Protein AF-A0A2M8HK16-F1 (afdb_monomer_lite)

Structure (mmCIF, N/CA/C/O backbone):
data_AF-A0A2M8HK16-F1
#
_entry.id   AF-A0A2M8HK16-F1
#
loop_
_atom_site.group_PDB
_atom_site.id
_atom_site.type_symbol
_atom_site.label_atom_id
_atom_site.label_alt_id
_atom_site.label_comp_id
_atom_site.label_asym_id
_atom_site.label_entity_id
_atom_site.label_seq_id
_atom_site.pdbx_PDB_ins_code
_atom_site.Cartn_x
_atom_site.Cartn_y
_atom_site.Cartn_z
_atom_site.occupancy
_atom_site.B_iso_or_equiv
_atom_site.auth_seq_id
_atom_site.auth_comp_id
_atom_site.auth_asym_id
_atom_site.auth_atom_id
_atom_site.pdbx_PDB_model_num
ATOM 1 N N . MET A 1 1 ? -31.124 -26.482 37.043 1.00 45.94 1 MET A N 1
ATOM 2 C CA . MET A 1 1 ? -30.728 -26.559 38.465 1.00 45.94 1 MET A CA 1
ATOM 3 C C . MET A 1 1 ? -29.240 -26.859 38.555 1.00 45.94 1 MET A C 1
ATOM 5 O O . MET A 1 1 ? -28.895 -28.026 38.594 1.00 45.94 1 MET A O 1
ATOM 9 N N . ILE A 1 2 ? -28.373 -25.839 38.547 1.00 49.34 2 ILE A N 1
ATOM 10 C CA . ILE A 1 2 ? -26.991 -25.936 39.049 1.00 49.34 2 ILE A CA 1
ATOM 11 C C . ILE A 1 2 ? -26.655 -24.557 39.637 1.00 49.34 2 ILE A C 1
ATOM 13 O O . ILE A 1 2 ? -26.506 -23.583 38.906 1.00 49.34 2 ILE A O 1
ATOM 17 N N . ASN A 1 3 ? -26.659 -24.484 40.967 1.00 40.38 3 ASN A N 1
ATOM 18 C CA . ASN A 1 3 ? -26.140 -23.383 41.778 1.00 40.38 3 ASN A CA 1
ATOM 19 C C . ASN A 1 3 ? -24.625 -23.568 41.919 1.00 40.38 3 ASN A C 1
ATOM 21 O O . ASN A 1 3 ? -24.225 -24.680 42.256 1.00 40.38 3 ASN A O 1
ATOM 25 N N . LEU A 1 4 ? -23.813 -22.512 41.779 1.00 41.75 4 LEU A N 1
ATOM 26 C CA . LEU A 1 4 ? -22.537 -22.435 42.506 1.00 41.75 4 LEU A CA 1
ATOM 27 C C . LEU A 1 4 ? -21.994 -20.995 42.624 1.00 41.75 4 LEU A C 1
ATOM 29 O O . LEU A 1 4 ? -21.298 -20.483 41.757 1.00 41.75 4 LEU A O 1
ATOM 33 N N . SER A 1 5 ? -22.375 -20.372 43.739 1.00 51.66 5 SER A N 1
ATOM 34 C CA . SER A 1 5 ? -21.526 -19.660 44.706 1.00 51.66 5 SER A CA 1
ATOM 35 C C . SER A 1 5 ? -20.520 -18.597 44.230 1.00 51.66 5 SER A C 1
ATOM 37 O O . SER A 1 5 ? -19.386 -18.885 43.853 1.00 51.66 5 SER A O 1
ATOM 39 N N . LEU A 1 6 ? -20.925 -17.339 44.438 1.00 49.03 6 LEU A N 1
ATOM 40 C CA . LEU A 1 6 ? -20.083 -16.150 44.602 1.00 49.03 6 LEU A CA 1
ATOM 41 C C . LEU A 1 6 ? -19.185 -16.286 45.847 1.00 49.03 6 LEU A C 1
ATOM 43 O O . LEU A 1 6 ? -19.691 -16.548 46.937 1.00 49.03 6 LEU A O 1
ATOM 47 N N . ASN A 1 7 ? -17.877 -16.042 45.708 1.00 49.72 7 ASN A N 1
ATOM 48 C CA . ASN A 1 7 ? -16.962 -15.854 46.837 1.00 49.72 7 ASN A CA 1
ATOM 49 C C . ASN A 1 7 ? -16.620 -14.369 47.000 1.00 49.72 7 ASN A C 1
ATOM 51 O O . ASN A 1 7 ? -16.048 -13.732 46.116 1.00 49.72 7 ASN A O 1
ATOM 55 N N . LEU A 1 8 ? -17.004 -13.847 48.162 1.00 46.81 8 LEU A N 1
ATOM 56 C CA . LEU A 1 8 ? -16.749 -12.504 48.662 1.00 46.81 8 LEU A CA 1
ATOM 57 C C . LEU A 1 8 ? -15.277 -12.381 49.086 1.00 46.81 8 LEU A C 1
ATOM 59 O O . LEU A 1 8 ? -14.816 -13.116 49.957 1.00 46.81 8 LEU A O 1
ATOM 63 N N . PHE A 1 9 ? -14.547 -11.430 48.504 1.00 50.12 9 PHE A N 1
ATOM 64 C CA . PHE A 1 9 ? -13.217 -11.048 48.978 1.00 50.12 9 PHE A CA 1
ATOM 65 C C . PHE A 1 9 ? -13.344 -10.149 50.219 1.00 50.12 9 PHE A C 1
ATOM 67 O O . PHE A 1 9 ? -13.830 -9.021 50.152 1.00 50.12 9 PHE A O 1
ATOM 74 N N . GLN A 1 10 ? -12.904 -10.676 51.363 1.00 50.25 10 GLN A N 1
ATOM 75 C CA . GLN A 1 10 ? -12.748 -9.965 52.633 1.00 50.25 10 GLN A CA 1
ATOM 76 C C . GLN A 1 10 ? -11.702 -8.842 52.530 1.00 50.25 10 GLN A C 1
ATOM 78 O O . GLN A 1 10 ? -10.551 -9.074 52.167 1.00 50.25 10 GLN A O 1
ATOM 83 N N . THR A 1 11 ? -12.072 -7.634 52.954 1.00 49.03 11 THR A N 1
ATOM 84 C CA . THR A 1 11 ? -11.163 -6.496 53.153 1.00 49.03 11 THR A CA 1
ATOM 85 C C . THR A 1 11 ? -10.468 -6.594 54.516 1.00 49.03 11 THR A C 1
ATOM 87 O O . THR A 1 11 ? -11.142 -6.617 55.549 1.00 49.03 11 THR A O 1
ATOM 90 N N . LYS A 1 12 ? -9.128 -6.607 54.555 1.00 50.12 12 LYS A N 1
ATOM 91 C CA . LYS A 1 12 ? -8.344 -6.567 55.802 1.00 50.12 12 LYS A CA 1
ATOM 92 C C . LYS A 1 12 ? -7.763 -5.166 56.028 1.00 50.12 12 LYS A C 1
ATOM 94 O O . LYS A 1 12 ? -6.898 -4.711 55.292 1.00 50.12 12 LYS A O 1
ATOM 99 N N . SER A 1 13 ? -8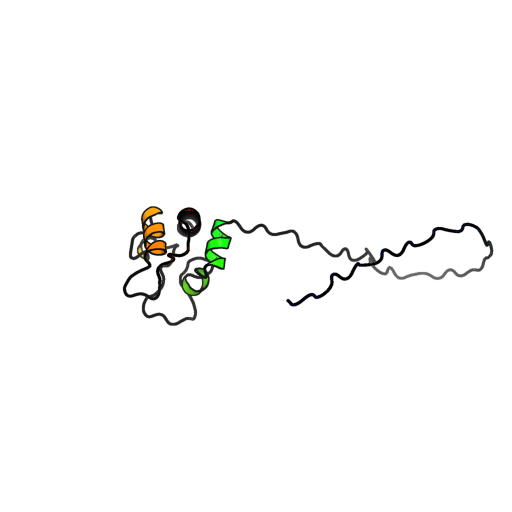.263 -4.506 57.069 1.00 48.62 13 SER A N 1
ATOM 100 C CA . SER A 1 13 ? -7.792 -3.228 57.617 1.00 48.62 13 SER A CA 1
ATOM 101 C C . SER A 1 13 ? -6.421 -3.385 58.299 1.00 48.62 13 SER A C 1
ATOM 103 O O . SER A 1 13 ? -6.233 -4.314 59.089 1.00 48.62 13 SER A O 1
ATOM 105 N N . MET A 1 14 ? -5.471 -2.480 58.027 1.00 53.22 14 MET A N 1
ATOM 106 C CA . MET A 1 14 ? -4.189 -2.381 58.741 1.00 53.22 14 MET A CA 1
ATOM 107 C C . MET A 1 14 ? -4.123 -1.116 59.606 1.00 53.22 14 MET A C 1
ATOM 109 O O . MET A 1 14 ? -4.522 -0.032 59.190 1.00 53.22 14 MET A O 1
ATOM 113 N N . LYS A 1 15 ? -3.647 -1.301 60.844 1.00 52.34 15 LYS A N 1
ATOM 114 C CA . LYS A 1 15 ? -3.677 -0.347 61.959 1.00 52.34 15 LYS A CA 1
ATOM 115 C C . LYS A 1 15 ? -2.416 0.524 62.002 1.00 52.34 15 LYS A C 1
ATOM 117 O O . LYS A 1 15 ? -1.304 0.021 61.914 1.00 52.34 15 LYS A O 1
ATOM 122 N N . PHE A 1 16 ? -2.636 1.814 62.223 1.00 54.78 16 PHE A N 1
ATOM 123 C CA . PHE A 1 16 ? -1.662 2.875 62.488 1.00 54.78 16 PHE A CA 1
ATOM 124 C C . PHE A 1 16 ? -1.222 2.836 63.965 1.00 54.78 16 PHE A C 1
ATOM 126 O O . PHE A 1 16 ? -2.116 2.741 64.811 1.00 54.78 16 PHE A O 1
ATOM 133 N N . LYS A 1 17 ? 0.086 2.925 64.294 1.00 42.38 17 LYS A N 1
ATOM 134 C CA . LYS A 1 17 ? 0.595 3.408 65.608 1.00 42.38 17 LYS A CA 1
ATOM 135 C C . LYS A 1 17 ? 2.139 3.507 65.729 1.00 42.38 17 LYS A C 1
ATOM 137 O O . LYS A 1 17 ? 2.831 2.556 65.394 1.00 42.38 17 LYS A O 1
ATOM 142 N N . ASN A 1 18 ? 2.567 4.606 66.379 1.00 39.84 18 ASN A N 1
ATOM 143 C CA . ASN A 1 18 ? 3.803 4.878 67.163 1.00 39.84 18 ASN A CA 1
ATOM 144 C C . ASN A 1 18 ? 5.087 5.245 66.376 1.00 39.84 18 ASN A C 1
ATOM 146 O O . ASN A 1 18 ? 5.499 4.474 65.526 1.00 39.84 18 ASN A O 1
ATOM 150 N N . LEU A 1 19 ? 5.774 6.397 66.505 1.00 47.41 19 LEU A N 1
ATOM 151 C CA . LEU A 1 19 ? 6.037 7.425 67.544 1.00 47.41 19 LEU A CA 1
ATOM 152 C C . LEU A 1 19 ? 7.234 7.124 68.499 1.00 47.41 19 LEU A C 1
ATOM 154 O O . LEU A 1 19 ? 7.079 6.333 69.420 1.00 47.41 19 LEU A O 1
ATOM 158 N N . ILE A 1 20 ? 8.331 7.902 68.317 1.00 48.75 20 ILE A N 1
ATOM 159 C CA . ILE A 1 20 ? 9.318 8.448 69.303 1.00 48.75 20 ILE A CA 1
ATOM 160 C C . ILE A 1 20 ? 10.661 7.709 69.634 1.00 48.75 20 ILE A C 1
ATOM 162 O O . ILE A 1 20 ? 10.666 6.625 70.198 1.00 48.75 20 ILE A O 1
ATOM 166 N N . PHE A 1 21 ? 11.766 8.462 69.401 1.00 41.47 21 PHE A N 1
ATOM 167 C CA . PHE A 1 21 ? 13.057 8.634 70.137 1.00 41.47 21 PHE A CA 1
ATOM 168 C C . PHE A 1 21 ? 14.199 7.590 70.176 1.00 41.47 21 PHE A C 1
ATOM 170 O O . PHE A 1 21 ? 13.969 6.397 70.077 1.00 41.47 21 PHE A O 1
ATOM 177 N N . PHE A 1 22 ? 15.399 8.132 70.502 1.00 41.91 22 PHE A N 1
ATOM 178 C CA . PHE A 1 22 ? 16.727 7.548 70.837 1.00 41.91 22 PHE A CA 1
ATOM 179 C C . PHE A 1 22 ? 17.691 7.390 69.631 1.00 41.91 22 PHE A C 1
ATOM 181 O O . PHE A 1 22 ? 17.295 6.840 68.620 1.00 41.91 22 PHE A O 1
ATOM 188 N N . PHE A 1 23 ? 18.968 7.807 69.620 1.00 48.50 23 PHE A N 1
ATOM 189 C CA . PHE A 1 23 ? 19.891 8.247 70.673 1.00 48.50 23 PHE A CA 1
ATOM 190 C C . PHE A 1 23 ? 21.157 8.913 70.065 1.00 48.50 23 PHE A C 1
ATOM 192 O O . PHE A 1 23 ? 21.513 8.648 68.920 1.00 48.50 23 PHE A O 1
ATOM 199 N N . LEU A 1 24 ? 21.815 9.770 70.855 1.00 58.50 24 LEU A N 1
ATOM 200 C CA . LEU A 1 24 ? 23.114 10.441 70.638 1.00 58.50 24 LEU A CA 1
ATOM 201 C C . LEU A 1 24 ? 24.326 9.467 70.720 1.00 58.50 24 LEU A C 1
ATOM 203 O O . LEU A 1 24 ? 24.164 8.381 71.269 1.00 58.50 24 LEU A O 1
ATOM 207 N N . PHE A 1 25 ? 25.537 9.974 70.371 1.00 47.66 25 PHE A N 1
ATOM 208 C CA . PHE A 1 25 ? 26.919 9.498 70.710 1.00 47.66 25 PHE A CA 1
ATOM 209 C C . PHE A 1 25 ? 27.591 8.541 69.673 1.00 47.66 25 PHE A C 1
ATOM 211 O O . PHE A 1 25 ? 26.944 7.608 69.233 1.00 47.66 25 PHE A O 1
ATOM 218 N N . CYS A 1 26 ? 28.867 8.611 69.236 1.00 42.22 26 CYS A N 1
ATOM 219 C CA . CYS A 1 26 ? 30.036 9.462 69.521 1.00 42.22 26 CYS A CA 1
ATOM 220 C C . CYS A 1 26 ? 31.220 9.199 68.535 1.00 42.22 26 CYS A C 1
ATOM 222 O O . CYS A 1 26 ? 31.396 8.079 68.076 1.00 42.22 26 CYS A O 1
ATOM 224 N N . LEU A 1 27 ? 32.029 10.244 68.293 1.00 55.50 27 LEU A N 1
ATOM 225 C CA . LEU A 1 27 ? 33.481 10.371 67.983 1.00 55.50 27 LEU A CA 1
ATOM 226 C C . LEU A 1 27 ? 34.375 9.127 67.699 1.00 55.50 27 LEU A C 1
ATOM 228 O O . LEU A 1 27 ? 34.513 8.283 68.577 1.00 55.50 27 LEU A O 1
ATOM 232 N N . ALA A 1 28 ? 35.148 9.147 66.590 1.00 49.31 28 ALA A N 1
ATOM 233 C CA . ALA A 1 28 ? 36.623 8.957 66.539 1.00 49.31 28 ALA A CA 1
ATOM 234 C C . ALA A 1 28 ? 37.198 8.981 65.094 1.00 49.31 28 ALA A C 1
ATOM 236 O O . ALA A 1 28 ? 36.556 8.568 64.136 1.00 49.31 28 ALA A O 1
ATOM 237 N N . SER A 1 29 ? 38.429 9.483 64.982 1.00 52.84 29 SER A N 1
ATOM 238 C CA . SER A 1 29 ? 39.239 9.838 63.807 1.00 52.84 29 SER A CA 1
ATOM 239 C C . SER A 1 29 ? 39.599 8.728 62.803 1.00 52.84 29 SER A C 1
ATOM 241 O O . SER A 1 29 ? 39.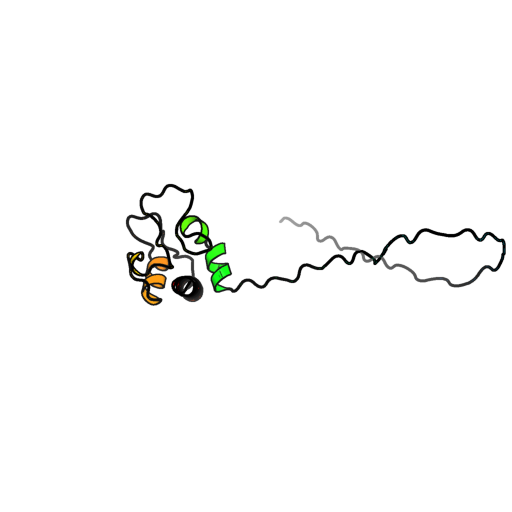973 7.631 63.207 1.00 52.84 29 SER A O 1
ATOM 243 N N . ASN A 1 30 ? 39.687 9.087 61.512 1.00 49.72 30 ASN A N 1
ATOM 244 C CA . ASN A 1 30 ? 40.895 8.907 60.681 1.00 49.72 30 ASN A CA 1
ATOM 245 C C . ASN A 1 30 ? 40.752 9.612 59.316 1.00 49.72 30 ASN A C 1
ATOM 247 O O . ASN A 1 30 ? 39.791 9.379 58.589 1.00 49.72 30 ASN A O 1
ATOM 251 N N . CYS A 1 31 ? 41.732 10.453 58.973 1.00 49.91 31 CYS A N 1
ATOM 252 C CA . CYS A 1 31 ? 41.923 11.022 57.638 1.00 49.91 31 CYS A CA 1
ATOM 253 C C . CYS A 1 31 ? 42.919 10.151 56.858 1.00 49.91 31 CYS A C 1
ATOM 255 O O . CYS A 1 31 ? 44.049 9.983 57.313 1.00 49.91 31 CYS A O 1
ATOM 257 N N . ALA A 1 32 ? 42.541 9.675 55.671 1.00 48.97 32 ALA A N 1
ATOM 258 C CA . ALA A 1 32 ? 43.465 9.263 54.611 1.00 48.97 32 ALA A CA 1
ATOM 259 C C . ALA A 1 32 ? 42.772 9.418 53.242 1.00 48.97 32 ALA A C 1
ATOM 261 O O . ALA A 1 32 ? 41.595 9.101 53.103 1.00 48.97 32 ALA A O 1
ATOM 262 N N . ASN A 1 33 ? 43.502 9.970 52.271 1.00 54.91 33 ASN A N 1
ATOM 263 C CA . ASN A 1 33 ? 43.018 10.475 50.981 1.00 54.91 33 ASN A CA 1
ATOM 264 C C . ASN A 1 33 ? 42.846 9.400 49.881 1.00 54.91 33 ASN A C 1
ATOM 266 O O . ASN A 1 33 ? 43.713 8.540 49.757 1.00 54.91 33 ASN A O 1
ATOM 270 N N . GLN A 1 34 ? 41.818 9.630 49.036 1.00 50.88 34 GLN A N 1
ATOM 271 C CA . GLN A 1 34 ? 41.625 9.347 47.584 1.00 50.88 34 GLN A CA 1
ATOM 272 C C . GLN A 1 34 ? 41.595 7.869 47.100 1.00 50.88 34 GLN A C 1
ATOM 274 O O . GLN A 1 34 ? 42.401 7.076 47.577 1.00 50.88 34 GLN A O 1
ATOM 279 N N . PRO A 1 35 ? 40.705 7.455 46.161 1.00 41.59 35 PRO A N 1
ATOM 280 C CA . PRO A 1 35 ? 40.447 8.095 44.864 1.00 41.59 35 PRO A CA 1
ATOM 281 C C . PRO A 1 35 ? 38.984 8.496 44.599 1.00 41.59 35 PRO A C 1
ATOM 283 O O . PRO A 1 35 ? 38.035 7.913 45.112 1.00 41.59 35 PRO A O 1
ATOM 286 N N . ASP A 1 36 ? 38.856 9.521 43.771 1.00 56.91 36 ASP A N 1
ATOM 287 C CA . ASP A 1 36 ? 37.759 9.856 42.871 1.00 56.91 36 ASP A CA 1
ATOM 288 C C . ASP A 1 36 ? 37.147 8.626 42.171 1.00 56.91 36 ASP A C 1
ATOM 290 O O . ASP A 1 36 ? 37.567 8.237 41.088 1.00 56.91 36 ASP A O 1
A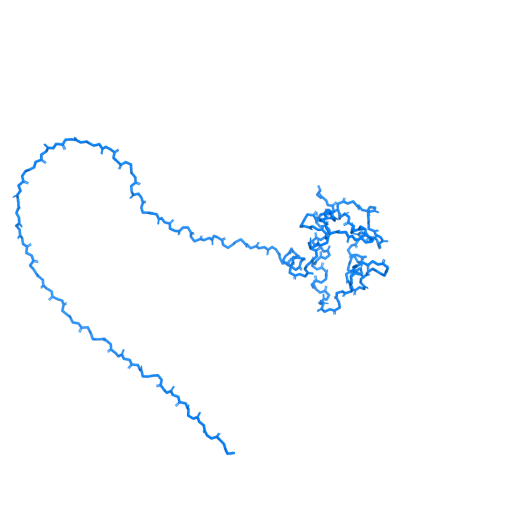TOM 294 N N . ASP A 1 37 ? 36.127 8.025 42.793 1.00 44.41 37 ASP A N 1
ATOM 295 C CA . ASP A 1 37 ? 35.228 7.069 42.137 1.00 44.41 37 ASP A CA 1
ATOM 296 C C . ASP A 1 37 ? 33.971 7.799 41.654 1.00 44.41 37 ASP A C 1
ATOM 298 O O . ASP A 1 37 ? 33.015 8.080 42.384 1.00 44.41 37 ASP A O 1
ATOM 302 N N . GLU A 1 38 ? 34.090 8.221 40.405 1.00 52.66 38 GLU A N 1
ATOM 303 C CA . GLU A 1 38 ? 33.051 8.409 39.408 1.00 52.66 38 GLU A CA 1
ATOM 304 C C . GLU A 1 38 ? 31.621 7.999 39.828 1.00 52.66 38 GLU A C 1
ATOM 306 O O . GLU A 1 38 ? 31.236 6.836 39.870 1.00 52.66 38 GLU A O 1
ATOM 311 N N . SER A 1 39 ? 30.777 9.016 40.018 1.00 52.56 39 SER A N 1
ATOM 312 C CA . SER A 1 39 ? 29.409 9.013 39.489 1.00 52.56 39 SER A CA 1
ATOM 313 C C . SER A 1 39 ? 28.542 7.776 39.794 1.00 52.56 39 SER A C 1
ATOM 315 O O . SER A 1 39 ? 28.114 7.049 38.897 1.00 52.56 39 SER A O 1
ATOM 317 N N . GLN A 1 40 ? 28.108 7.627 41.045 1.00 50.03 40 GLN A N 1
ATOM 318 C CA . GLN A 1 40 ? 26.867 6.904 41.353 1.00 50.03 40 GLN A CA 1
ATOM 319 C C . GLN A 1 40 ? 25.684 7.884 41.270 1.00 50.03 40 GLN A C 1
ATOM 321 O O . GLN A 1 40 ? 25.037 8.205 42.267 1.00 50.03 40 GLN A O 1
ATOM 326 N N . VAL A 1 41 ? 25.408 8.391 40.064 1.00 56.12 41 VAL A N 1
ATOM 327 C CA . VAL A 1 41 ? 24.077 8.926 39.747 1.00 56.12 41 VAL A CA 1
ATOM 328 C C . VAL A 1 41 ? 23.134 7.716 39.718 1.00 56.12 41 VAL A C 1
ATOM 330 O O . VAL A 1 41 ? 23.424 6.757 38.997 1.00 56.12 41 VAL A O 1
ATOM 333 N N . PRO A 1 42 ? 22.041 7.697 40.504 1.00 53.59 42 PRO A N 1
ATOM 334 C CA . PRO A 1 42 ? 21.094 6.591 40.498 1.00 53.59 42 PRO A CA 1
ATOM 335 C C . PRO A 1 42 ? 20.647 6.297 39.066 1.00 53.59 42 PRO A C 1
ATOM 337 O O . PRO A 1 42 ? 20.177 7.196 38.372 1.00 53.59 42 PRO A O 1
ATOM 340 N N . LYS A 1 43 ? 20.819 5.044 38.629 1.00 52.53 43 LYS A N 1
ATOM 341 C CA . LYS A 1 43 ? 20.356 4.538 37.333 1.00 52.53 43 LYS A CA 1
ATOM 342 C C . LYS A 1 43 ? 18.851 4.777 37.233 1.00 52.53 43 LYS A C 1
ATOM 344 O O . LYS A 1 43 ? 18.056 4.004 37.761 1.00 52.53 43 LYS A O 1
ATOM 349 N N . GLN A 1 44 ? 18.480 5.882 36.602 1.00 54.84 44 GLN A N 1
ATOM 350 C CA . GLN A 1 44 ? 17.105 6.183 36.267 1.00 54.84 44 GLN A CA 1
ATOM 351 C C . GLN A 1 44 ? 16.732 5.228 35.136 1.00 54.84 44 GLN A C 1
ATOM 353 O O . GLN A 1 44 ? 17.302 5.277 34.049 1.00 54.84 44 GLN A O 1
ATOM 358 N N . GLU A 1 45 ? 15.842 4.290 35.437 1.00 68.00 45 GLU A N 1
ATOM 359 C CA . GLU A 1 45 ? 15.210 3.435 34.444 1.00 68.00 45 GLU A CA 1
ATOM 360 C C . GLU A 1 45 ? 14.411 4.351 33.508 1.00 68.00 45 GLU A C 1
ATOM 362 O O . GLU A 1 45 ? 13.386 4.917 33.893 1.00 68.00 45 GLU A O 1
ATOM 367 N N . GLU A 1 46 ? 14.948 4.602 32.312 1.00 66.12 46 GLU A N 1
ATOM 368 C CA . GLU A 1 46 ? 14.249 5.357 31.278 1.00 66.12 46 GLU A CA 1
ATOM 369 C C . GLU A 1 46 ? 12.969 4.601 30.924 1.00 66.12 46 GLU A C 1
ATOM 371 O O . GLU A 1 46 ? 12.995 3.523 30.330 1.00 66.12 46 GLU A O 1
ATOM 376 N N . ILE A 1 47 ? 11.829 5.174 31.308 1.00 63.94 47 ILE A N 1
ATOM 377 C CA . ILE A 1 47 ? 10.522 4.734 30.836 1.00 63.94 47 ILE A CA 1
ATOM 378 C C . ILE A 1 47 ? 10.559 4.887 29.310 1.00 63.94 47 ILE A C 1
ATOM 380 O O . ILE A 1 47 ? 10.735 6.017 28.842 1.00 63.94 47 ILE A O 1
ATOM 384 N N . PRO A 1 48 ? 10.424 3.803 28.521 1.00 71.25 48 PRO A N 1
ATOM 385 C CA . PRO A 1 48 ? 10.464 3.916 27.075 1.00 71.25 48 PRO A CA 1
ATOM 386 C C . PRO A 1 48 ? 9.370 4.885 26.633 1.00 71.25 48 PRO A C 1
ATOM 388 O O . PRO A 1 48 ? 8.186 4.692 26.919 1.00 71.25 48 PRO A O 1
ATOM 391 N N . ILE A 1 49 ? 9.788 5.957 25.961 1.00 62.84 49 ILE A N 1
ATOM 392 C CA . ILE A 1 49 ? 8.883 6.935 25.368 1.00 62.84 49 ILE A CA 1
ATOM 393 C C . ILE A 1 49 ? 7.981 6.151 24.407 1.00 62.84 49 ILE A C 1
ATOM 395 O O . ILE A 1 49 ? 8.507 5.426 23.556 1.00 62.84 49 ILE A O 1
ATOM 399 N N . PRO A 1 50 ? 6.645 6.242 24.515 1.00 73.62 50 PRO A N 1
ATOM 400 C CA . PRO A 1 50 ? 5.774 5.561 23.576 1.00 73.62 50 PRO A CA 1
ATOM 401 C C . PRO A 1 50 ? 6.006 6.151 22.182 1.00 73.62 50 PRO A C 1
ATOM 403 O O . PRO A 1 50 ? 5.574 7.264 21.887 1.00 73.62 50 PRO A O 1
ATOM 406 N N . VAL A 1 51 ? 6.704 5.409 21.321 1.00 71.19 51 VAL A N 1
ATOM 407 C CA . VAL A 1 51 ? 6.790 5.728 19.895 1.00 71.19 51 VAL A CA 1
ATOM 408 C C . VAL A 1 51 ? 5.397 5.511 19.314 1.00 71.19 51 VAL A C 1
ATOM 410 O O . VAL A 1 51 ? 4.915 4.380 19.224 1.00 71.19 51 VAL A O 1
ATOM 413 N N . THR A 1 52 ? 4.717 6.596 18.958 1.00 86.06 52 THR A N 1
ATOM 414 C CA . THR A 1 52 ? 3.400 6.531 18.326 1.00 86.06 52 THR A CA 1
ATOM 415 C C . THR A 1 52 ? 3.576 6.258 16.834 1.00 86.06 52 THR A C 1
ATOM 417 O O . THR A 1 52 ? 3.925 7.138 16.053 1.00 86.06 52 THR A O 1
ATOM 420 N N . VAL A 1 53 ? 3.350 5.008 16.422 1.00 91.56 53 VAL A N 1
ATOM 421 C CA . VAL A 1 53 ? 3.322 4.641 14.998 1.00 91.56 53 VAL A CA 1
ATOM 422 C C . VAL A 1 53 ? 2.066 5.251 14.354 1.00 91.56 53 VAL A C 1
ATOM 424 O O . VAL A 1 53 ? 0.971 5.072 14.900 1.00 91.56 53 VAL A O 1
ATOM 427 N N . PRO A 1 54 ? 2.175 5.962 13.213 1.00 95.31 54 PRO A N 1
ATOM 428 C CA . PRO A 1 54 ? 1.016 6.457 12.475 1.00 95.31 54 PRO A CA 1
ATOM 429 C C . PRO A 1 54 ? 0.020 5.338 12.131 1.00 95.31 54 PRO A C 1
ATOM 431 O O . PRO A 1 54 ? 0.412 4.219 11.810 1.00 95.31 54 PRO A O 1
ATOM 434 N N . ILE A 1 55 ? -1.284 5.629 12.182 1.00 95.62 55 ILE A N 1
ATOM 435 C CA . ILE A 1 55 ? -2.332 4.604 12.006 1.00 95.62 55 ILE A CA 1
ATOM 436 C C . ILE A 1 55 ? -2.269 3.901 10.644 1.00 95.62 55 ILE A C 1
ATOM 438 O O . ILE A 1 55 ? -2.551 2.713 10.539 1.00 95.62 55 ILE A O 1
ATOM 442 N N . ASP A 1 56 ? -1.889 4.621 9.596 1.00 97.38 56 ASP A N 1
ATOM 443 C CA . ASP A 1 56 ? -1.787 4.109 8.235 1.00 97.38 56 ASP A CA 1
ATOM 444 C C . ASP A 1 56 ? -0.629 3.111 8.084 1.00 97.38 56 ASP A C 1
ATOM 446 O O . ASP A 1 56 ? -0.804 2.047 7.486 1.00 97.38 56 ASP A O 1
ATOM 450 N N . GLU A 1 57 ? 0.506 3.407 8.715 1.00 97.44 57 GLU A N 1
ATOM 451 C CA . GLU A 1 57 ? 1.631 2.483 8.854 1.00 97.44 57 GLU A CA 1
ATOM 452 C C . GLU A 1 57 ? 1.275 1.272 9.726 1.00 97.44 57 GLU A C 1
ATOM 454 O O . GLU A 1 57 ? 1.544 0.128 9.354 1.00 97.44 57 GLU A O 1
ATOM 459 N N . ALA A 1 58 ? 0.627 1.503 10.870 1.00 97.56 58 ALA A N 1
ATOM 460 C CA . ALA A 1 58 ? 0.210 0.432 11.767 1.00 97.56 58 ALA A CA 1
ATOM 461 C C . ALA A 1 58 ? -0.722 -0.555 11.051 1.00 97.56 58 ALA A C 1
ATOM 463 O O . ALA A 1 58 ? -0.506 -1.763 11.125 1.00 97.56 58 ALA A O 1
ATOM 464 N N . LEU A 1 59 ? -1.701 -0.056 10.293 1.00 98.38 59 LEU A N 1
ATOM 465 C CA . LEU A 1 59 ? -2.606 -0.886 9.501 1.00 98.38 59 LEU A CA 1
ATOM 466 C C . LEU A 1 59 ? -1.873 -1.664 8.404 1.00 98.38 59 LEU A C 1
ATOM 468 O O . LEU A 1 59 ? -2.185 -2.835 8.193 1.00 98.38 59 LEU A O 1
ATOM 472 N N . TYR A 1 60 ? -0.898 -1.058 7.723 1.00 98.56 60 TYR A N 1
ATOM 473 C CA . TYR A 1 60 ? -0.087 -1.749 6.716 1.00 98.56 60 TYR A CA 1
ATOM 474 C C . TYR A 1 60 ? 0.676 -2.939 7.320 1.00 98.56 60 TYR A C 1
ATOM 476 O O . TYR A 1 60 ? 0.646 -4.049 6.780 1.00 98.56 60 TYR A O 1
ATOM 484 N N . ARG A 1 61 ? 1.313 -2.735 8.477 1.00 97.81 61 ARG A N 1
ATOM 485 C CA . ARG A 1 61 ? 2.083 -3.778 9.173 1.00 97.81 61 ARG A CA 1
ATOM 486 C C . ARG A 1 61 ? 1.181 -4.856 9.775 1.00 97.81 61 ARG A C 1
ATOM 488 O O . ARG A 1 61 ? 1.375 -6.042 9.521 1.00 97.81 61 ARG A O 1
ATOM 495 N N . GLN A 1 62 ? 0.139 -4.459 10.507 1.00 97.62 62 GLN A N 1
ATOM 496 C CA . GLN A 1 62 ? -0.784 -5.380 11.186 1.00 97.62 62 GLN A CA 1
ATOM 497 C C . GLN A 1 62 ? -1.561 -6.272 10.213 1.00 97.62 62 GLN A C 1
ATOM 499 O O . GLN A 1 62 ? -1.880 -7.408 10.550 1.00 97.62 62 GLN A O 1
ATOM 504 N N . ASN A 1 63 ? -1.815 -5.795 8.990 1.00 98.19 63 ASN A N 1
ATOM 505 C CA . ASN A 1 63 ? -2.451 -6.587 7.935 1.00 98.19 63 ASN A CA 1
ATOM 506 C C . ASN A 1 63 ? -1.446 -7.359 7.062 1.00 98.19 63 ASN A C 1
ATOM 508 O O . ASN A 1 63 ? -1.794 -7.876 5.997 1.00 98.19 63 ASN A O 1
ATOM 512 N N . GLY A 1 64 ? -0.191 -7.460 7.509 1.00 97.12 64 GLY A N 1
ATOM 513 C CA . GLY A 1 64 ? 0.831 -8.316 6.915 1.00 97.12 64 GLY A CA 1
ATOM 514 C C . GLY A 1 64 ? 1.321 -7.861 5.543 1.00 97.12 64 GLY A C 1
ATOM 515 O O . GLY A 1 64 ? 1.970 -8.643 4.848 1.00 97.12 64 GLY A O 1
ATOM 516 N N . CYS A 1 65 ? 1.044 -6.622 5.127 1.00 97.81 65 CYS A N 1
ATOM 517 C CA . CYS A 1 65 ? 1.430 -6.133 3.804 1.00 97.81 65 CYS A CA 1
ATOM 518 C C . CYS A 1 65 ? 2.958 -6.165 3.619 1.00 97.81 65 CYS A C 1
ATOM 520 O O . CYS A 1 65 ? 3.456 -6.589 2.572 1.00 97.81 65 CYS A O 1
ATOM 522 N N . GLU A 1 66 ? 3.703 -5.822 4.673 1.00 96.69 66 GLU A N 1
ATOM 523 C CA . GLU A 1 66 ? 5.171 -5.825 4.689 1.00 96.69 66 GLU A CA 1
ATOM 524 C C . GLU A 1 66 ? 5.793 -7.211 4.466 1.00 96.69 66 GLU A C 1
ATOM 526 O O . GLU A 1 66 ? 6.926 -7.311 4.004 1.00 96.69 66 GLU A O 1
ATOM 531 N N . THR A 1 67 ? 5.046 -8.293 4.708 1.00 95.12 67 THR A N 1
ATOM 532 C CA . THR A 1 67 ? 5.541 -9.668 4.515 1.00 95.12 67 THR A CA 1
ATOM 533 C C . THR A 1 67 ? 5.865 -9.969 3.049 1.00 95.12 67 THR A C 1
ATOM 535 O O . THR A 1 67 ? 6.694 -10.836 2.760 1.00 95.12 67 THR A O 1
ATOM 538 N N . CYS A 1 68 ? 5.208 -9.264 2.125 1.00 95.88 68 CYS A N 1
ATOM 539 C CA . CYS A 1 68 ? 5.428 -9.399 0.686 1.00 95.88 68 CYS A CA 1
ATOM 540 C C . CYS A 1 68 ? 5.985 -8.112 0.073 1.00 95.88 68 CYS A C 1
ATOM 542 O O . CYS A 1 68 ? 6.829 -8.173 -0.814 1.00 95.88 68 CYS A O 1
ATOM 544 N N . HIS A 1 69 ? 5.529 -6.949 0.540 1.00 96.62 69 HIS A N 1
ATOM 545 C CA . HIS A 1 69 ? 5.917 -5.660 -0.027 1.00 96.62 69 HIS A CA 1
ATOM 546 C C . HIS A 1 69 ? 7.122 -5.011 0.669 1.00 96.62 69 HIS A C 1
ATOM 548 O O . HIS A 1 69 ? 7.561 -3.954 0.226 1.00 96.62 69 HIS A O 1
ATOM 554 N N . ALA A 1 70 ? 7.694 -5.658 1.693 1.00 95.69 70 ALA A N 1
ATOM 555 C CA . ALA A 1 70 ? 8.696 -5.102 2.606 1.00 95.69 70 ALA A CA 1
ATOM 556 C C . ALA A 1 70 ? 8.185 -3.871 3.383 1.00 95.69 70 ALA A C 1
ATOM 558 O O . ALA A 1 70 ? 7.211 -3.218 3.001 1.00 95.69 70 ALA A O 1
ATOM 559 N N . GLY A 1 71 ? 8.836 -3.544 4.502 1.00 94.81 71 GLY A N 1
ATOM 560 C CA . GLY A 1 71 ? 8.472 -2.369 5.305 1.00 94.81 71 GLY A CA 1
ATOM 561 C C . GLY A 1 71 ? 8.646 -1.048 4.545 1.00 94.81 71 GLY A C 1
ATOM 562 O O . GLY A 1 71 ? 7.883 -0.119 4.757 1.00 94.81 71 GLY A O 1
ATOM 563 N N . ASN A 1 72 ? 9.599 -1.004 3.608 1.00 94.88 72 ASN A N 1
ATOM 564 C CA . ASN A 1 72 ? 9.892 0.153 2.754 1.00 94.88 72 ASN A CA 1
ATOM 565 C C . ASN A 1 72 ? 9.185 0.121 1.385 1.00 94.88 72 ASN A C 1
ATOM 567 O O . ASN A 1 72 ? 9.565 0.855 0.477 1.00 94.88 72 ASN A O 1
ATOM 571 N N . GLY A 1 73 ? 8.250 -0.809 1.170 1.00 96.88 73 GLY A N 1
ATOM 572 C CA . GLY A 1 73 ? 7.497 -0.893 -0.082 1.00 96.88 73 GLY A CA 1
ATOM 573 C C . GLY A 1 73 ? 8.272 -1.410 -1.301 1.00 96.88 73 GLY A C 1
ATOM 574 O O . GLY A 1 73 ? 7.715 -1.421 -2.396 1.00 96.88 73 GLY A O 1
ATOM 575 N N . SER A 1 74 ? 9.523 -1.860 -1.157 1.00 96.19 74 SER A N 1
ATOM 576 C CA . SER A 1 74 ? 10.355 -2.310 -2.289 1.00 96.19 74 SER A CA 1
ATOM 577 C C . SER A 1 74 ? 9.882 -3.606 -2.965 1.00 96.19 74 SER A C 1
ATOM 579 O O . SER A 1 74 ? 10.301 -3.914 -4.085 1.00 96.19 74 SER A O 1
ATOM 581 N N . GLY A 1 75 ? 9.059 -4.409 -2.284 1.00 92.19 75 GLY A N 1
ATOM 582 C CA . GLY A 1 75 ? 8.659 -5.738 -2.759 1.00 92.19 75 GLY A CA 1
ATOM 583 C C . GLY A 1 75 ? 9.795 -6.766 -2.806 1.00 92.19 75 GLY A C 1
ATOM 584 O O . GLY A 1 75 ? 9.629 -7.832 -3.403 1.00 92.19 75 GLY A O 1
ATOM 585 N N . ILE A 1 76 ? 10.956 -6.455 -2.220 1.00 91.06 76 ILE A N 1
ATOM 586 C CA . ILE A 1 76 ? 12.100 -7.365 -2.131 1.00 91.06 76 ILE A CA 1
ATOM 587 C C . ILE A 1 76 ? 11.993 -8.138 -0.821 1.00 91.06 76 ILE A C 1
ATOM 589 O O . ILE A 1 76 ? 12.159 -7.582 0.261 1.00 91.06 76 ILE A O 1
ATOM 593 N N . VAL A 1 77 ? 11.712 -9.433 -0.934 1.00 88.00 77 VAL A N 1
ATOM 594 C CA . VAL A 1 77 ? 11.615 -10.365 0.191 1.00 88.00 77 VAL A CA 1
ATOM 595 C C . VAL A 1 77 ? 12.248 -11.700 -0.203 1.00 88.00 77 VAL A C 1
ATOM 597 O O . VAL A 1 77 ? 12.217 -12.080 -1.371 1.00 88.00 77 VAL A O 1
ATOM 600 N N . GLU A 1 78 ? 12.771 -12.450 0.769 1.00 85.81 78 GLU A N 1
ATOM 601 C CA . GLU A 1 78 ? 13.399 -13.772 0.550 1.00 85.81 78 GLU A CA 1
ATOM 602 C C . GLU A 1 78 ? 12.417 -14.839 0.021 1.00 85.81 78 GLU A C 1
ATOM 604 O O . GLU A 1 78 ? 12.796 -15.906 -0.469 1.00 85.81 78 GLU A O 1
ATOM 609 N N . ARG A 1 79 ? 11.114 -14.567 0.123 1.00 85.31 79 ARG A N 1
ATOM 610 C CA . ARG A 1 79 ? 10.052 -15.477 -0.298 1.00 85.31 79 ARG A CA 1
ATOM 611 C C . ARG A 1 79 ? 9.989 -15.569 -1.823 1.00 85.31 79 ARG A C 1
ATOM 613 O O . ARG A 1 79 ? 9.711 -14.585 -2.503 1.00 85.31 79 ARG A O 1
ATOM 620 N N . LYS A 1 80 ? 10.121 -16.786 -2.357 1.00 84.62 80 LYS A N 1
ATOM 621 C CA . LYS A 1 80 ? 9.834 -17.065 -3.771 1.00 84.62 80 LYS A CA 1
ATOM 622 C C . LYS A 1 80 ? 8.336 -16.920 -4.042 1.00 84.62 80 LYS A C 1
ATOM 624 O O . LYS A 1 80 ? 7.526 -17.607 -3.423 1.00 84.62 80 LYS A O 1
ATOM 629 N N . MET A 1 81 ? 7.992 -16.039 -4.973 1.00 85.00 81 MET A N 1
ATOM 630 C CA . MET A 1 81 ? 6.632 -15.798 -5.459 1.00 85.00 81 MET A CA 1
ATOM 631 C C . MET A 1 81 ? 6.623 -15.925 -6.981 1.00 85.00 81 MET A C 1
ATOM 633 O O . MET A 1 81 ? 7.608 -15.594 -7.643 1.00 85.00 81 MET A O 1
ATOM 637 N N . ASN A 1 82 ? 5.512 -16.397 -7.535 1.00 87.94 82 ASN A N 1
ATOM 638 C CA . ASN A 1 82 ? 5.291 -16.505 -8.974 1.00 87.94 82 ASN A CA 1
ATOM 639 C C . ASN A 1 82 ? 5.208 -15.124 -9.623 1.00 87.94 82 ASN A C 1
ATOM 641 O O . ASN A 1 82 ? 5.661 -14.939 -10.751 1.00 87.94 82 ASN A O 1
ATOM 645 N N . THR A 1 83 ? 4.628 -14.152 -8.915 1.00 89.81 83 THR A N 1
ATOM 646 C CA . THR A 1 83 ? 4.612 -12.752 -9.339 1.00 89.81 83 THR A CA 1
ATOM 647 C C . THR A 1 83 ? 5.351 -11.898 -8.323 1.00 89.81 83 THR A C 1
ATOM 649 O O . THR A 1 83 ? 5.042 -11.931 -7.134 1.00 89.81 83 THR A O 1
ATOM 652 N N . LYS A 1 84 ? 6.305 -11.087 -8.791 1.00 92.75 84 LYS A N 1
ATOM 653 C CA . LYS A 1 84 ? 6.981 -10.115 -7.930 1.00 92.75 84 LYS A CA 1
ATOM 654 C C . LYS A 1 84 ? 5.970 -9.053 -7.455 1.00 92.75 84 LYS A C 1
ATOM 656 O O . LYS A 1 84 ? 5.281 -8.475 -8.302 1.00 92.75 84 LYS A O 1
ATOM 661 N N . PRO A 1 85 ? 5.881 -8.766 -6.145 1.00 95.62 85 PRO A N 1
ATOM 662 C CA . PRO A 1 85 ? 5.115 -7.636 -5.639 1.00 95.62 85 PRO A CA 1
ATOM 663 C C . PRO A 1 85 ? 5.603 -6.315 -6.243 1.00 95.62 85 PRO A C 1
ATOM 665 O O . PRO A 1 85 ? 6.783 -6.160 -6.563 1.00 95.62 85 PRO A O 1
ATOM 668 N N . ALA A 1 86 ? 4.686 -5.364 -6.409 1.00 96.56 86 ALA A N 1
ATOM 669 C CA . ALA A 1 86 ? 5.026 -4.028 -6.884 1.00 96.56 86 ALA A CA 1
ATOM 670 C C . ALA A 1 86 ? 6.035 -3.359 -5.934 1.00 96.56 86 ALA A C 1
ATOM 672 O O . ALA A 1 86 ? 5.859 -3.421 -4.716 1.00 96.56 86 ALA A O 1
ATOM 673 N N . ASP A 1 87 ? 7.050 -2.712 -6.512 1.00 97.62 87 ASP A N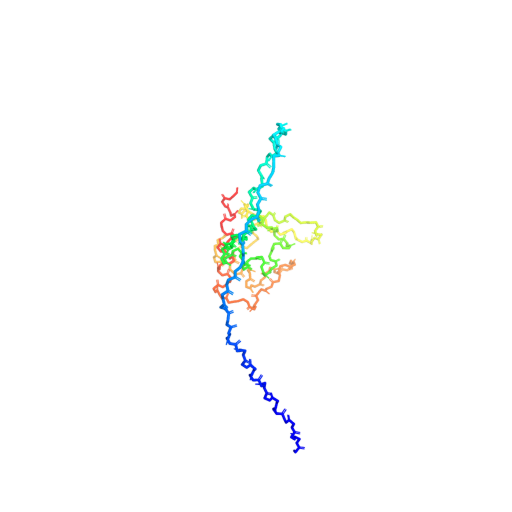 1
ATOM 674 C CA . ASP A 1 87 ? 7.901 -1.753 -5.805 1.00 97.62 87 ASP A CA 1
ATOM 675 C C . ASP A 1 87 ? 7.163 -0.414 -5.784 1.00 97.62 87 ASP A C 1
ATOM 677 O O . ASP A 1 87 ? 7.006 0.230 -6.828 1.00 97.62 87 ASP A O 1
ATOM 681 N N . PHE A 1 88 ? 6.66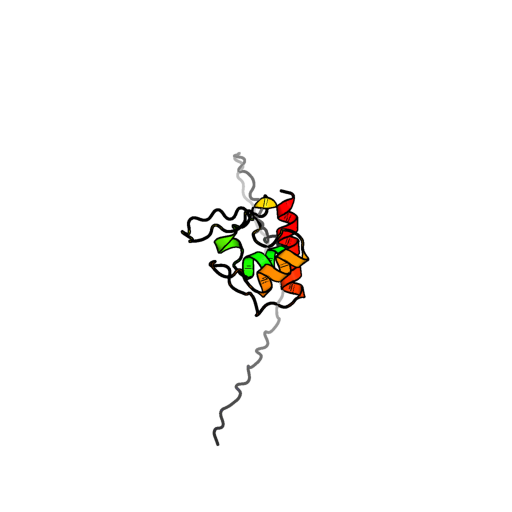7 -0.019 -4.617 1.00 98.25 88 PHE A N 1
ATOM 682 C CA . PHE A 1 88 ? 5.809 1.151 -4.473 1.00 98.25 88 PHE A CA 1
ATOM 683 C C . PHE A 1 88 ? 6.507 2.466 -4.824 1.00 98.25 88 PHE A C 1
ATOM 685 O O . PHE A 1 88 ? 5.833 3.403 -5.231 1.00 98.25 88 PHE A O 1
ATOM 692 N N . ARG A 1 89 ? 7.838 2.514 -4.817 1.00 96.81 89 ARG A N 1
ATOM 693 C CA . ARG A 1 89 ? 8.620 3.696 -5.224 1.00 96.81 89 ARG A CA 1
ATOM 694 C C . ARG A 1 89 ? 8.656 3.879 -6.744 1.00 96.81 89 ARG A C 1
ATOM 696 O O . ARG A 1 89 ? 9.019 4.926 -7.269 1.00 96.81 89 ARG A O 1
ATOM 703 N N . VAL A 1 90 ? 8.257 2.849 -7.497 1.00 97.56 90 VAL A N 1
ATOM 704 C CA . VAL A 1 90 ? 8.319 2.819 -8.961 1.00 97.56 90 VAL A CA 1
ATOM 705 C C . VAL A 1 90 ? 6.908 2.743 -9.537 1.00 97.56 90 VAL A C 1
ATOM 707 O O . VAL A 1 90 ? 6.311 1.675 -9.628 1.00 97.56 90 VAL A O 1
ATOM 710 N N . LYS A 1 91 ? 6.373 3.874 -10.011 1.00 96.19 91 LYS A N 1
ATOM 711 C CA . LYS A 1 91 ? 4.994 3.978 -10.541 1.00 96.19 91 LYS A CA 1
ATOM 712 C C . LYS A 1 91 ? 4.662 2.966 -11.646 1.00 96.19 91 LYS A C 1
ATOM 714 O O . LYS A 1 91 ? 3.527 2.499 -11.725 1.00 96.19 91 LYS A O 1
ATOM 719 N N . SER A 1 92 ? 5.635 2.595 -12.479 1.00 96.75 92 SER A N 1
ATOM 720 C CA . SER A 1 92 ? 5.463 1.595 -13.544 1.00 96.75 92 SER A CA 1
ATOM 721 C C . SER A 1 92 ? 5.385 0.147 -13.040 1.00 96.75 92 SER A C 1
ATOM 723 O O . SER A 1 92 ? 4.991 -0.731 -13.803 1.00 96.75 92 SER A O 1
ATOM 725 N N . SER A 1 93 ? 5.709 -0.123 -11.771 1.00 96.44 93 SER A N 1
ATOM 726 C CA . SER A 1 93 ? 5.616 -1.463 -11.173 1.00 96.44 93 SER A CA 1
ATOM 727 C C . SER A 1 93 ? 4.169 -1.876 -10.850 1.00 96.44 93 SER A C 1
ATOM 729 O O . SER A 1 93 ? 3.868 -3.060 -10.678 1.00 96.44 93 SER A O 1
ATOM 731 N N . TYR A 1 94 ? 3.247 -0.911 -10.780 1.00 97.56 94 TYR A N 1
ATOM 732 C CA . TYR A 1 94 ? 1.859 -1.136 -10.392 1.00 97.56 94 TYR A CA 1
ATOM 733 C C . TYR A 1 94 ? 1.043 -1.741 -11.539 1.00 97.56 94 TYR A C 1
ATOM 735 O O . TYR A 1 94 ? 0.639 -1.042 -12.467 1.00 97.56 94 TYR A O 1
ATOM 743 N N . LYS A 1 95 ? 0.671 -3.019 -11.414 1.00 95.94 95 LYS A N 1
ATOM 744 C CA . LYS A 1 95 ? -0.153 -3.730 -12.413 1.00 95.94 95 LYS A CA 1
ATOM 745 C C . LYS A 1 95 ? -1.514 -3.072 -12.685 1.00 95.94 95 LYS A C 1
ATOM 747 O O . LYS A 1 95 ? -1.981 -3.073 -13.818 1.00 95.94 95 LYS A O 1
ATOM 752 N N . ASN A 1 96 ? -2.142 -2.503 -11.653 1.00 97.31 96 ASN A N 1
ATOM 753 C CA . ASN A 1 96 ? -3.489 -1.921 -11.731 1.00 97.31 96 ASN A CA 1
ATOM 754 C C . ASN A 1 96 ? -3.505 -0.380 -11.654 1.00 97.31 96 ASN A C 1
ATOM 756 O O . ASN A 1 96 ? -4.585 0.212 -11.573 1.00 97.31 96 ASN A O 1
ATOM 760 N N . GLY A 1 97 ? -2.336 0.268 -11.695 1.00 97.88 97 GLY A N 1
ATOM 761 C CA . GLY A 1 97 ? -2.165 1.715 -11.526 1.00 97.88 97 GLY A CA 1
ATOM 762 C C . GLY A 1 97 ? -1.832 2.143 -10.090 1.00 97.88 97 GLY A C 1
ATOM 763 O O . GLY A 1 97 ? -2.167 1.458 -9.127 1.00 97.88 97 GLY A O 1
ATOM 764 N N . TYR A 1 98 ? -1.174 3.299 -9.969 1.00 98.12 98 TYR A N 1
ATOM 765 C CA . TYR A 1 98 ? -0.559 3.807 -8.731 1.00 98.12 98 TYR A CA 1
ATOM 766 C C . TYR A 1 98 ? -1.364 4.916 -8.026 1.00 98.12 98 TYR A C 1
ATOM 768 O O . TYR A 1 98 ? -0.967 5.413 -6.973 1.00 98.12 98 TYR A O 1
ATOM 776 N N . SER A 1 99 ? -2.497 5.344 -8.593 1.00 98.44 99 SER A N 1
ATOM 777 C CA . SER A 1 99 ? -3.340 6.355 -7.949 1.00 98.44 99 SER A CA 1
ATOM 778 C C . SER A 1 99 ? -4.095 5.773 -6.751 1.00 98.44 99 SER A C 1
ATOM 780 O O . SER A 1 99 ? -4.437 4.590 -6.742 1.00 98.44 99 SER A O 1
ATOM 782 N N . LEU A 1 100 ? -4.421 6.613 -5.763 1.00 98.50 100 LEU A N 1
ATOM 783 C CA . LEU A 1 100 ? -5.163 6.210 -4.563 1.00 98.50 100 LEU A CA 1
ATOM 784 C C . LEU A 1 100 ? -6.381 5.299 -4.848 1.00 98.50 100 LEU A C 1
ATOM 786 O O . LEU A 1 100 ? -6.428 4.205 -4.285 1.00 98.50 100 LEU A O 1
ATOM 790 N N . PRO A 1 101 ? -7.332 5.642 -5.748 1.00 98.62 101 PRO A N 1
ATOM 791 C CA . PRO A 1 101 ? -8.481 4.770 -6.016 1.00 98.62 101 PRO A CA 1
ATOM 792 C C . PRO A 1 101 ? -8.096 3.432 -6.667 1.00 98.62 101 PRO A C 1
ATOM 794 O O . PRO A 1 101 ? -8.791 2.432 -6.485 1.00 98.62 101 PRO A O 1
ATOM 797 N N . ARG A 1 102 ? -6.990 3.379 -7.420 1.00 98.69 102 ARG A N 1
ATOM 798 C CA . ARG A 1 102 ? -6.484 2.136 -8.025 1.00 98.69 102 ARG A CA 1
ATOM 799 C C . ARG A 1 102 ? -5.833 1.227 -6.986 1.00 98.69 102 ARG A C 1
ATOM 801 O O . ARG A 1 102 ? -6.053 0.014 -7.024 1.00 98.69 102 ARG A O 1
ATOM 808 N N . ILE A 1 103 ? -5.104 1.808 -6.035 1.00 98.75 103 ILE A N 1
ATOM 809 C CA . ILE A 1 103 ? -4.514 1.082 -4.906 1.00 98.75 103 ILE A CA 1
ATOM 810 C C . ILE A 1 103 ? -5.624 0.525 -4.009 1.00 98.75 103 ILE A C 1
ATOM 812 O O . ILE A 1 103 ? -5.647 -0.680 -3.765 1.00 98.75 103 ILE A O 1
ATOM 816 N N . VAL A 1 104 ? -6.603 1.353 -3.620 1.00 98.81 104 VAL A N 1
ATOM 817 C CA . VAL A 1 104 ? -7.781 0.920 -2.842 1.00 98.81 104 VAL A CA 1
ATOM 818 C C . VAL A 1 104 ? -8.470 -0.269 -3.513 1.00 98.81 104 VAL A C 1
ATOM 820 O O . VAL A 1 104 ? -8.686 -1.304 -2.882 1.00 98.81 104 VAL A O 1
ATOM 823 N N . LYS A 1 105 ? -8.736 -0.171 -4.822 1.00 98.69 105 LYS A N 1
ATOM 824 C CA . LYS A 1 105 ? -9.385 -1.247 -5.580 1.00 98.69 105 LYS A CA 1
ATOM 825 C C . LYS A 1 105 ? -8.554 -2.534 -5.628 1.00 98.69 105 LYS A C 1
ATOM 827 O O . LYS A 1 105 ? -9.134 -3.618 -5.656 1.00 98.69 105 LYS A O 1
ATOM 832 N N . SER A 1 106 ? -7.226 -2.426 -5.650 1.00 98.62 106 SER A N 1
ATOM 833 C CA . SER A 1 106 ? -6.325 -3.586 -5.652 1.00 98.62 106 SER A CA 1
ATOM 834 C C . SER A 1 106 ? -6.277 -4.277 -4.292 1.00 98.62 106 SER A C 1
ATOM 836 O O . SER A 1 106 ? -6.254 -5.499 -4.244 1.00 98.62 106 SER A O 1
ATOM 838 N N . ILE A 1 107 ? -6.330 -3.523 -3.192 1.00 98.69 107 ILE A N 1
ATOM 839 C CA . ILE A 1 107 ? -6.401 -4.094 -1.838 1.00 98.69 107 ILE A CA 1
ATOM 840 C C . ILE A 1 107 ? -7.750 -4.801 -1.632 1.00 98.69 107 ILE A C 1
ATOM 842 O O . ILE A 1 107 ? -7.788 -5.948 -1.189 1.00 98.69 107 ILE A O 1
ATOM 846 N N . GLN A 1 108 ? -8.860 -4.159 -2.013 1.00 98.56 108 GLN A N 1
ATOM 847 C CA . GLN A 1 108 ? -10.205 -4.722 -1.828 1.00 98.56 108 GLN A CA 1
ATOM 848 C C . GLN A 1 108 ? -10.433 -6.001 -2.632 1.00 98.56 108 GLN A C 1
ATOM 850 O O . GLN A 1 108 ? -11.023 -6.943 -2.116 1.00 98.56 108 GLN A O 1
ATOM 855 N N . ASN A 1 109 ? -9.972 -6.040 -3.885 1.00 98.38 109 ASN A N 1
ATOM 856 C CA . ASN A 1 109 ? -10.260 -7.154 -4.794 1.00 98.38 109 ASN A CA 1
ATOM 857 C C . ASN A 1 109 ? -9.116 -8.168 -4.901 1.00 98.38 109 ASN A C 1
ATOM 859 O O . ASN A 1 109 ? -9.286 -9.219 -5.518 1.00 98.38 109 ASN A O 1
ATOM 863 N N . GLY A 1 110 ? -7.947 -7.853 -4.344 1.00 98.25 110 GLY A N 1
ATOM 864 C CA . GLY A 1 110 ? -6.717 -8.558 -4.667 1.00 98.25 110 GLY A CA 1
ATOM 865 C C . GLY A 1 110 ? -6.321 -8.364 -6.133 1.00 98.25 110 GLY A C 1
ATOM 866 O O . GLY A 1 110 ? -6.877 -7.538 -6.868 1.00 98.25 110 GLY A O 1
ATOM 867 N N . ILE A 1 111 ? -5.344 -9.151 -6.576 1.00 97.38 111 ILE A N 1
ATOM 868 C CA . ILE A 1 111 ? -4.885 -9.161 -7.965 1.00 97.38 111 ILE A CA 1
ATOM 869 C C . ILE A 1 111 ? -4.990 -10.594 -8.503 1.00 97.38 111 ILE A C 1
ATOM 871 O O . ILE A 1 111 ? -4.177 -11.449 -8.151 1.00 97.38 111 ILE A O 1
ATOM 875 N N . PRO A 1 112 ? -5.969 -10.885 -9.380 1.00 95.50 112 PRO A N 1
ATOM 876 C CA . PRO A 1 112 ? -6.110 -12.208 -9.976 1.00 95.50 112 PRO A CA 1
ATOM 877 C C . PRO A 1 112 ? -4.831 -12.678 -10.682 1.00 95.50 112 PRO A C 1
ATOM 879 O O . PRO A 1 112 ? -4.154 -11.909 -11.376 1.00 95.50 112 PRO A O 1
ATOM 882 N N . GLY A 1 113 ? -4.512 -13.960 -10.496 1.00 94.12 113 GLY A N 1
ATOM 883 C CA . GLY A 1 113 ? -3.295 -14.579 -11.022 1.00 94.12 113 GLY A CA 1
ATOM 884 C C . GLY A 1 113 ? -2.025 -14.283 -10.218 1.00 94.12 113 GLY A C 1
ATOM 885 O O . GLY A 1 113 ? -0.950 -14.669 -10.663 1.00 94.12 113 GLY A O 1
ATOM 886 N N . THR A 1 114 ? -2.123 -13.619 -9.061 1.00 94.62 114 THR A N 1
ATOM 887 C CA . THR A 1 114 ? -1.002 -13.426 -8.129 1.00 94.62 114 THR A CA 1
ATOM 888 C C . THR A 1 114 ? -1.353 -13.927 -6.727 1.00 94.62 114 THR A C 1
ATOM 890 O O . THR A 1 114 ? -2.472 -14.365 -6.436 1.00 94.62 114 THR A O 1
ATOM 893 N N . GLU A 1 115 ? -0.375 -13.871 -5.834 1.00 94.62 115 GLU A N 1
ATOM 894 C CA . GLU A 1 115 ? -0.503 -14.186 -4.417 1.00 94.62 115 GLU A CA 1
ATOM 895 C C . GLU A 1 115 ? -1.270 -13.113 -3.631 1.00 94.62 115 GLU A C 1
ATOM 897 O O . GLU A 1 115 ? -1.718 -13.385 -2.517 1.00 94.62 115 GLU A O 1
ATOM 902 N N . MET A 1 116 ? -1.466 -11.920 -4.205 1.00 97.19 116 MET A N 1
ATOM 903 C CA . MET A 1 116 ? -2.129 -10.798 -3.543 1.00 97.19 116 MET A CA 1
ATOM 904 C C . MET A 1 116 ? -3.638 -11.042 -3.444 1.00 97.19 116 MET A C 1
ATOM 906 O O . MET A 1 116 ? -4.391 -10.819 -4.397 1.00 97.19 116 MET A O 1
ATOM 910 N N . LYS A 1 117 ? -4.081 -11.523 -2.280 1.00 96.81 117 LYS A N 1
ATOM 911 C CA . LYS A 1 117 ? -5.491 -11.813 -1.993 1.00 96.81 117 LYS A CA 1
ATOM 912 C C . LYS A 1 117 ? -6.307 -10.539 -1.774 1.00 96.81 117 LYS A C 1
ATOM 914 O O . LYS A 1 117 ? -5.771 -9.459 -1.550 1.00 96.81 117 LYS A O 1
ATOM 919 N N . ALA A 1 118 ? -7.623 -10.700 -1.847 1.00 98.38 118 ALA A N 1
ATOM 920 C CA . ALA A 1 118 ? -8.585 -9.672 -1.488 1.00 98.38 118 ALA A CA 1
ATOM 921 C C . ALA A 1 118 ? -8.634 -9.486 0.035 1.00 98.38 118 ALA A C 1
ATOM 923 O O . ALA A 1 118 ? -8.792 -10.459 0.775 1.00 98.38 118 ALA A O 1
ATOM 924 N N . TYR A 1 119 ? -8.554 -8.242 0.502 1.00 98.38 119 TYR A N 1
ATOM 925 C CA . TYR A 1 119 ? -8.664 -7.883 1.918 1.00 98.38 119 TYR A CA 1
ATOM 926 C C . TYR A 1 119 ? -10.103 -7.470 2.261 1.00 98.38 119 TYR A C 1
ATOM 928 O O . TYR A 1 119 ? -10.373 -6.343 2.666 1.00 98.38 119 TYR A O 1
ATOM 936 N N . THR A 1 120 ? -11.055 -8.389 2.080 1.00 97.75 120 THR A N 1
ATOM 937 C CA . THR A 1 120 ? -12.501 -8.114 2.222 1.00 97.75 120 THR A CA 1
ATOM 938 C C . THR A 1 120 ? -12.966 -7.868 3.658 1.00 97.75 120 THR A C 1
ATOM 940 O O . THR A 1 120 ? -14.102 -7.459 3.867 1.00 97.75 120 THR A O 1
ATOM 943 N N . HIS A 1 121 ? -12.116 -8.154 4.644 1.00 97.44 121 HIS A N 1
ATOM 944 C CA . HIS A 1 121 ? -12.398 -7.929 6.061 1.00 97.44 121 HIS A CA 1
ATOM 945 C C . HIS A 1 121 ? -12.100 -6.490 6.505 1.00 97.44 121 HIS A C 1
ATOM 947 O O . HIS A 1 121 ? -12.526 -6.099 7.586 1.00 97.44 121 HIS A O 1
ATOM 953 N N . LEU A 1 122 ? -11.382 -5.713 5.686 1.00 98.38 122 LEU A N 1
ATOM 954 C CA . LEU A 1 122 ? -11.043 -4.329 5.991 1.00 98.38 122 LEU A CA 1
ATOM 955 C C . LEU A 1 122 ? -12.163 -3.376 5.583 1.00 98.38 122 LEU A C 1
ATOM 957 O O . LEU A 1 122 ? -12.755 -3.482 4.505 1.00 98.38 122 LEU A O 1
ATOM 961 N N . THR A 1 123 ? -12.407 -2.385 6.429 1.00 98.56 123 THR A N 1
ATOM 962 C CA . THR A 1 123 ? -13.296 -1.264 6.131 1.00 98.56 123 THR A CA 1
ATOM 963 C C . THR A 1 123 ? -12.706 -0.367 5.039 1.00 98.56 123 THR A C 1
ATOM 965 O O . THR A 1 123 ? -11.497 -0.336 4.795 1.00 98.56 123 THR A O 1
ATOM 968 N N . LEU A 1 124 ? -13.551 0.451 4.401 1.00 98.38 124 LEU A N 1
ATOM 969 C CA . LEU A 1 124 ? -13.076 1.447 3.434 1.00 98.38 124 LEU A CA 1
ATOM 970 C C . LEU A 1 124 ? -12.070 2.426 4.061 1.00 98.38 124 LEU A C 1
ATOM 972 O O . LEU A 1 124 ? -11.122 2.836 3.391 1.00 98.38 124 LEU A O 1
ATOM 976 N N . TYR A 1 125 ? -12.264 2.792 5.331 1.00 98.50 125 TYR A N 1
ATOM 977 C CA . TYR A 1 125 ? -11.347 3.668 6.055 1.00 98.50 125 TYR A CA 1
ATOM 978 C C . TYR A 1 125 ? -9.959 3.035 6.192 1.00 98.50 125 TYR A C 1
ATOM 980 O O . TYR A 1 125 ? -8.961 3.675 5.859 1.00 98.50 125 TYR A O 1
ATOM 988 N N . GLU A 1 126 ? -9.890 1.772 6.612 1.00 98.81 126 GLU A N 1
ATOM 989 C CA . GLU A 1 126 ? -8.620 1.059 6.774 1.00 98.81 126 GLU A CA 1
ATOM 990 C C . GLU A 1 126 ? -7.911 0.873 5.435 1.00 98.81 126 GLU A C 1
ATOM 992 O O . GLU A 1 126 ? -6.745 1.242 5.305 1.00 98.81 126 GLU A O 1
ATOM 997 N N . VAL A 1 127 ? -8.626 0.406 4.404 1.00 98.75 127 VAL A N 1
ATOM 998 C CA . VAL A 1 127 ? -8.046 0.247 3.062 1.00 98.75 127 VAL A CA 1
ATOM 999 C C . VAL A 1 127 ? -7.538 1.580 2.514 1.00 98.75 127 VAL A C 1
ATOM 1001 O O . VAL A 1 127 ? -6.454 1.639 1.937 1.00 98.75 127 VAL A O 1
ATOM 1004 N N . THR A 1 128 ? -8.296 2.663 2.695 1.00 98.81 128 THR A N 1
ATOM 1005 C CA . THR A 1 128 ? -7.874 3.997 2.246 1.00 98.81 128 THR A CA 1
ATOM 1006 C C . THR A 1 128 ? -6.656 4.486 3.024 1.00 98.81 128 THR A C 1
ATOM 1008 O O . THR A 1 128 ? -5.792 5.142 2.445 1.00 98.81 128 THR A O 1
ATOM 1011 N N . SER A 1 129 ? -6.558 4.159 4.312 1.00 98.75 129 SER A N 1
ATOM 1012 C CA . SER A 1 129 ? -5.408 4.516 5.149 1.00 98.75 129 SER A CA 1
ATOM 1013 C C . SER A 1 129 ? -4.156 3.773 4.688 1.00 98.75 129 SER A C 1
ATOM 1015 O O . SER A 1 129 ? -3.155 4.414 4.386 1.00 98.75 129 SER A O 1
ATOM 1017 N N . ILE A 1 130 ? -4.246 2.456 4.479 1.00 98.81 130 ILE A N 1
ATOM 1018 C CA . ILE A 1 130 ? -3.159 1.652 3.894 1.00 98.81 130 ILE A CA 1
ATOM 1019 C C . ILE A 1 130 ? -2.759 2.204 2.520 1.00 98.81 130 ILE A C 1
ATOM 1021 O O . ILE A 1 130 ? -1.577 2.381 2.233 1.00 98.81 130 ILE A O 1
ATOM 1025 N N . ALA A 1 131 ? -3.732 2.534 1.667 1.00 98.69 131 ALA A N 1
ATOM 1026 C CA . ALA A 1 131 ? -3.457 3.079 0.343 1.00 98.69 131 ALA A CA 1
ATOM 1027 C C . ALA A 1 131 ? -2.721 4.430 0.401 1.00 98.69 131 ALA A C 1
ATOM 1029 O O . ALA A 1 131 ? -1.843 4.672 -0.424 1.00 98.69 131 ALA A O 1
ATOM 1030 N N . LYS A 1 132 ? -3.029 5.291 1.381 1.00 98.50 132 LYS A N 1
ATOM 1031 C CA . LYS A 1 132 ? -2.296 6.545 1.622 1.00 98.50 132 LYS A CA 1
ATOM 1032 C C . LYS A 1 132 ? -0.871 6.295 2.102 1.00 98.50 132 LYS A C 1
ATOM 1034 O O . LYS A 1 132 ? 0.030 6.980 1.631 1.00 98.50 132 LYS A O 1
ATOM 1039 N N . TYR A 1 133 ? -0.656 5.310 2.972 1.00 98.44 133 TYR A N 1
ATOM 1040 C CA . TYR A 1 133 ? 0.696 4.917 3.374 1.00 98.44 133 TYR A CA 1
ATOM 1041 C C . TYR A 1 133 ? 1.521 4.449 2.169 1.00 98.44 133 TYR A C 1
ATOM 1043 O O . TYR A 1 133 ? 2.642 4.902 1.966 1.00 98.44 133 TYR A O 1
ATOM 1051 N N . ILE A 1 134 ? 0.918 3.650 1.283 1.00 98.44 134 ILE A N 1
ATOM 1052 C CA . ILE A 1 134 ? 1.537 3.251 0.011 1.00 98.44 134 ILE A CA 1
ATOM 1053 C C . ILE A 1 134 ? 1.858 4.462 -0.874 1.00 98.44 134 ILE A C 1
ATOM 1055 O O . ILE A 1 134 ? 2.886 4.463 -1.540 1.00 98.44 134 ILE A O 1
ATOM 1059 N N . GLN A 1 135 ? 1.008 5.496 -0.902 1.00 97.75 135 GLN A N 1
ATOM 1060 C CA . GLN A 1 135 ? 1.323 6.723 -1.639 1.00 97.75 135 GLN A CA 1
ATOM 1061 C C . GLN A 1 135 ? 2.510 7.485 -1.056 1.00 97.75 135 GLN A C 1
ATOM 1063 O O . GLN A 1 135 ? 3.291 8.002 -1.841 1.00 97.75 135 GLN A O 1
ATOM 1068 N N . LYS A 1 136 ? 2.678 7.525 0.271 1.00 97.25 136 LYS A N 1
ATOM 1069 C CA . LYS A 1 136 ? 3.848 8.170 0.889 1.00 97.25 136 LYS A CA 1
ATOM 1070 C C . LYS A 1 136 ? 5.157 7.541 0.400 1.00 97.25 136 LYS A C 1
ATOM 1072 O O . LYS A 1 136 ? 6.074 8.265 0.050 1.00 97.25 136 LYS A O 1
ATOM 1077 N N . MET A 1 137 ? 5.185 6.213 0.264 1.00 97.19 137 MET A N 1
ATOM 1078 C CA . MET A 1 137 ? 6.343 5.480 -0.266 1.00 97.19 137 MET A CA 1
ATOM 1079 C C . MET A 1 137 ? 6.581 5.6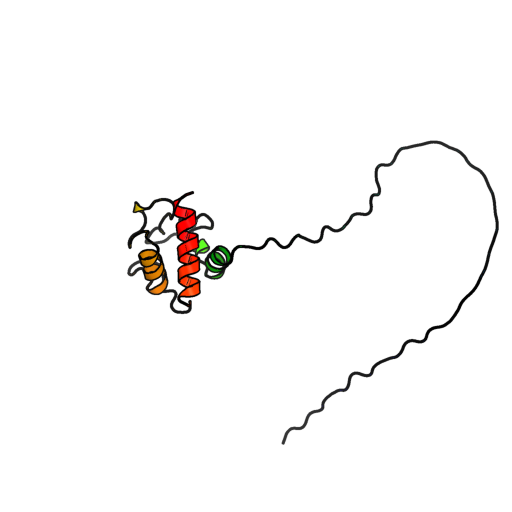86 -1.774 1.00 97.19 137 MET A C 1
ATOM 1081 O O . MET A 1 137 ? 7.617 5.274 -2.274 1.00 97.19 137 MET A O 1
ATOM 1085 N N . GLN A 1 138 ? 5.657 6.290 -2.535 1.00 95.75 138 GLN A N 1
ATOM 1086 C CA . GLN A 1 138 ? 5.901 6.593 -3.958 1.00 95.75 138 GLN A CA 1
ATOM 1087 C C . GLN A 1 138 ? 6.905 7.732 -4.161 1.00 95.75 138 GLN A C 1
ATOM 1089 O O . GLN A 1 138 ? 7.412 7.889 -5.273 1.00 95.75 138 GLN A O 1
ATOM 1094 N N . ASP A 1 139 ? 7.136 8.527 -3.116 1.00 85.81 139 ASP A N 1
ATOM 1095 C CA . ASP A 1 139 ? 7.957 9.734 -3.148 1.00 85.81 139 ASP A CA 1
ATOM 1096 C C . ASP A 1 139 ? 9.286 9.562 -2.370 1.00 85.81 139 ASP A C 1
ATOM 1098 O O . ASP A 1 139 ? 9.986 10.548 -2.138 1.00 85.81 139 ASP A O 1
ATOM 1102 N N . GLU A 1 140 ? 9.629 8.324 -1.979 1.00 82.38 140 GLU A N 1
ATOM 1103 C CA . GLU A 1 140 ? 10.889 7.927 -1.315 1.00 82.38 140 GLU A CA 1
ATOM 1104 C C . GLU A 1 140 ? 11.919 7.350 -2.299 1.00 82.38 140 GLU A C 1
ATOM 1106 O O . GLU A 1 140 ? 13.102 7.755 -2.215 1.00 82.38 140 GLU A O 1
#

pLDDT: mean 79.85, std 21.93, range [39.84, 98.81]

Sequence (140 aa):
MINLSLNLFQTKSMKFKNLIFFFLFCLASNCANQPDDESQVPKQEEIPIPVTVPIDEALYRQNGCETCHAGNGSGIVERKMNTKPADFRVKSSYKNGYSLPRIVKSIQNGIPGTEMKAYTHLTLYEVTSIAKYIQKMQDE

Foldseek 3Di:
DDDDDDDDDDDDDDDDDDDDDDDDDDDDDDDDDDDDDDDPPPPDPPPPDPPDDDLLLVLCVVVPVCVQLNSLRQRDDPDDWPDRHFRLLDQVSDPQGLDLVSQLVCQQCPDPPTPGHHPVVDDSVNSSSPSVVSVVSNND

Secondary structure (DSSP, 8-state):
----------------------------------------------PPP-----HHHHHHHHTTTHHHH-TTS----SS--SSPPP-TT-GGG-TT-SSHHHHHHHHHH--TTSS----TTS-HHHHHHHHHHHHHGGG-

Radius of gyration: 31.75 Å; chains: 1; bounding box: 74×38×84 Å